Protein AF-A0A7L8A0X3-F1 (afdb_monomer_lite)

Sequence (178 aa):
MKLKLLTIIAALSTSTAFAETCEKVLEKQNEYGQSFLNGLTLESIDHRTIGYPELKFSDFYNESMQIVGQKQIRMYEVEEDGSVVKFKNNYNRYTDRENMGEYYKGRTYQVIVEKVSETEFDVSFYKARTEGGARSLKYIFDKDMSKNLIQGDDKSMPIRYKATDESLQRVKTLKCSE

Radius of gyration: 21.35 Å; chains: 1; bounding box: 35×46×91 Å

pLDDT: mean 81.94, std 17.47, range [35.22, 98.31]

Secondary structure (DSSP, 8-state):
--PPP-------------PPPHHHHHHHHHHH---TTTT-EEEE--SSEESS-EEEE-SSSSSEEEETTS-EEE-EEEEEETTEEEEESS--TTTT-TT-----SSS-EEEEEEESSSSEEEEEEEEEEEES-TTS-EEEEESTTTTTTEESS--SSPEEEEE-HHHHHHHHH-----

Structure (mmCIF, N/CA/C/O backbone):
data_AF-A0A7L8A0X3-F1
#
_entry.id   AF-A0A7L8A0X3-F1
#
loop_
_atom_site.group_PDB
_atom_site.id
_atom_site.type_symbol
_atom_site.label_atom_id
_atom_site.label_alt_id
_atom_site.label_comp_id
_atom_site.label_asym_id
_atom_site.label_entity_id
_atom_site.label_seq_id
_atom_site.pdbx_PDB_ins_code
_atom_site.Cartn_x
_atom_site.Cartn_y
_atom_site.Cartn_z
_atom_site.occupancy
_atom_site.B_iso_or_equiv
_atom_site.auth_seq_id
_atom_site.auth_comp_id
_atom_site.auth_asym_id
_atom_site.auth_atom_id
_atom_site.pdbx_PDB_model_num
ATOM 1 N N . MET A 1 1 ? 3.478 12.511 66.883 1.00 38.22 1 MET A N 1
ATOM 2 C CA . MET A 1 1 ? 3.682 12.091 65.477 1.00 38.22 1 MET A CA 1
ATOM 3 C C . MET A 1 1 ? 2.837 12.981 64.577 1.00 38.22 1 MET A C 1
ATOM 5 O O . MET A 1 1 ? 1.634 13.030 64.778 1.00 38.22 1 MET A O 1
ATOM 9 N N . LYS A 1 2 ? 3.450 13.740 63.658 1.00 35.22 2 LYS A N 1
ATOM 10 C CA . LYS A 1 2 ? 2.740 14.595 62.690 1.00 35.22 2 LYS A CA 1
ATOM 11 C C . LYS A 1 2 ? 2.627 13.834 61.364 1.00 35.22 2 LYS A C 1
ATOM 13 O O . LYS A 1 2 ? 3.654 13.559 60.752 1.00 35.22 2 LYS A O 1
ATOM 18 N N . LEU A 1 3 ? 1.410 13.482 60.948 1.00 36.44 3 LEU A N 1
ATOM 19 C CA . LEU A 1 3 ? 1.138 12.926 59.619 1.00 36.44 3 LEU A CA 1
ATOM 20 C C . LEU A 1 3 ? 1.209 14.066 58.591 1.00 36.44 3 LEU A C 1
ATOM 22 O O . LEU A 1 3 ? 0.453 15.030 58.688 1.00 36.44 3 LEU A O 1
ATOM 26 N N . LYS A 1 4 ? 2.130 13.975 57.627 1.00 40.62 4 LYS A N 1
ATOM 27 C CA . LYS A 1 4 ? 2.162 14.857 56.454 1.00 40.62 4 LYS A CA 1
ATOM 28 C C . LYS A 1 4 ? 1.293 14.235 55.360 1.00 40.62 4 LYS A C 1
ATOM 30 O O . LYS A 1 4 ? 1.609 13.152 54.878 1.00 40.62 4 LYS A O 1
ATOM 35 N N . LEU A 1 5 ? 0.218 14.924 54.987 1.00 41.53 5 LEU A N 1
ATOM 36 C CA . LEU A 1 5 ? -0.566 14.643 53.786 1.00 41.53 5 LEU A CA 1
ATOM 37 C C . LEU A 1 5 ? 0.262 15.083 52.565 1.00 41.53 5 LEU A C 1
ATOM 39 O O . LEU A 1 5 ? 0.626 16.254 52.464 1.00 41.53 5 LEU A O 1
ATOM 43 N N . LEU A 1 6 ? 0.588 14.155 51.667 1.00 43.03 6 LEU A N 1
ATOM 44 C CA . LEU A 1 6 ? 1.179 14.445 50.359 1.00 43.03 6 LEU A CA 1
ATOM 45 C C . LEU A 1 6 ? 0.055 14.426 49.324 1.00 43.03 6 LEU A C 1
ATOM 47 O O . LEU A 1 6 ? -0.432 13.368 48.933 1.00 43.03 6 LEU A O 1
ATOM 51 N N . THR A 1 7 ? -0.380 15.613 48.917 1.00 47.47 7 THR A N 1
ATOM 52 C CA . THR A 1 7 ? -1.333 15.817 47.827 1.00 47.47 7 THR A CA 1
ATOM 53 C C . THR A 1 7 ? -0.619 15.544 46.503 1.00 47.47 7 THR A C 1
ATOM 55 O O . THR A 1 7 ? 0.229 16.328 46.081 1.00 47.47 7 THR A O 1
ATOM 58 N N . ILE A 1 8 ? -0.932 14.422 45.853 1.00 47.25 8 ILE A N 1
ATOM 59 C CA . ILE A 1 8 ? -0.469 14.126 44.494 1.00 47.25 8 ILE A CA 1
ATOM 60 C C . ILE A 1 8 ? -1.358 14.921 43.537 1.00 47.25 8 ILE A C 1
ATOM 62 O O . ILE A 1 8 ? -2.496 14.542 43.265 1.00 47.25 8 ILE A O 1
ATOM 66 N N . ILE A 1 9 ? -0.847 16.049 43.048 1.00 51.25 9 ILE A N 1
ATOM 67 C CA . ILE A 1 9 ? -1.418 16.734 41.889 1.00 51.25 9 ILE A CA 1
ATOM 68 C C . ILE A 1 9 ? -1.056 15.870 40.681 1.00 51.25 9 ILE A C 1
ATOM 70 O O . ILE A 1 9 ? 0.071 15.910 40.190 1.00 51.25 9 ILE A O 1
ATOM 74 N N . ALA A 1 10 ? -2.003 15.045 40.236 1.00 49.84 10 ALA A N 1
ATOM 75 C CA . ALA A 1 10 ? -1.936 14.400 38.936 1.00 49.84 10 ALA A CA 1
ATOM 76 C C . ALA A 1 10 ? -2.080 15.495 37.871 1.00 49.84 10 ALA A C 1
ATOM 78 O O . ALA A 1 10 ? -3.181 15.850 37.456 1.00 49.84 10 ALA A O 1
ATOM 79 N N . ALA A 1 11 ? -0.953 16.083 37.478 1.00 43.25 11 ALA A N 1
ATOM 80 C CA . ALA A 1 11 ? -0.885 16.893 36.279 1.00 43.25 11 ALA A CA 1
ATOM 81 C C . ALA A 1 11 ? -1.181 15.964 35.095 1.00 43.25 11 ALA A C 1
ATOM 83 O O . ALA A 1 11 ? -0.342 15.143 34.725 1.00 43.25 11 ALA A O 1
ATOM 84 N N . LEU A 1 12 ? -2.386 16.069 34.525 1.00 45.50 12 LEU A N 1
ATOM 85 C CA . LEU A 1 12 ? -2.646 15.581 33.177 1.00 45.50 12 LEU A CA 1
ATOM 86 C C . LEU A 1 12 ? -1.717 16.353 32.238 1.00 45.50 12 LEU A C 1
ATOM 88 O O . LEU A 1 12 ? -2.022 17.466 31.817 1.00 45.50 12 LEU A O 1
ATOM 92 N N . SER A 1 13 ? -0.560 15.778 31.932 1.00 42.31 13 SER A N 1
ATOM 93 C CA . SER A 1 13 ? 0.245 16.209 30.802 1.00 42.31 13 SER A CA 1
ATOM 94 C C . SER A 1 13 ? -0.505 15.793 29.541 1.00 42.31 13 SER A C 1
ATOM 96 O O . SER A 1 13 ? -0.367 14.664 29.070 1.00 42.31 13 SER A O 1
ATOM 98 N N . THR A 1 14 ? -1.347 16.684 29.020 1.00 41.81 14 THR A N 1
ATOM 99 C CA . THR A 1 14 ? -1.846 16.576 27.654 1.00 41.81 14 THR A CA 1
ATOM 100 C C . THR A 1 14 ? -0.636 16.672 26.737 1.00 41.81 14 THR A C 1
ATOM 102 O O . THR A 1 14 ? -0.063 17.737 26.518 1.00 41.81 14 THR A O 1
ATOM 105 N N . SER A 1 15 ? -0.193 15.525 26.234 1.00 40.88 15 SER A N 1
ATOM 106 C CA . SER A 1 15 ? 0.759 15.464 25.140 1.00 40.88 15 SER A CA 1
ATOM 107 C C . SER A 1 15 ? 0.078 16.068 23.917 1.00 40.88 15 SER A C 1
ATOM 109 O O . SER A 1 15 ? -0.670 15.387 23.218 1.00 40.88 15 SER A O 1
ATOM 111 N N . THR A 1 16 ? 0.292 17.356 23.662 1.00 41.03 16 THR A N 1
ATOM 112 C CA . THR A 1 16 ? -0.045 17.959 22.373 1.00 41.03 16 THR A CA 1
ATOM 113 C C . THR A 1 16 ? 0.952 17.420 21.356 1.00 41.03 16 THR A C 1
ATOM 115 O O . THR A 1 16 ? 1.981 18.033 21.074 1.00 41.03 16 THR A O 1
ATOM 118 N N . ALA A 1 17 ? 0.681 16.219 20.851 1.00 43.12 17 ALA A N 1
ATOM 119 C CA . ALA A 1 17 ? 1.198 15.813 19.561 1.00 43.12 17 ALA A CA 1
ATOM 120 C C . ALA A 1 17 ? 0.740 16.877 18.555 1.00 43.12 17 ALA A C 1
ATOM 122 O O . ALA A 1 17 ? -0.425 17.275 18.568 1.00 43.12 17 ALA A O 1
ATOM 123 N N . PHE A 1 18 ? 1.672 17.401 17.763 1.00 43.53 18 PHE A N 1
ATOM 124 C CA . PHE A 1 18 ? 1.397 18.403 16.741 1.00 43.53 18 PHE A CA 1
ATOM 125 C C . PHE A 1 18 ? 0.351 17.847 15.769 1.00 43.53 18 PHE A C 1
ATOM 127 O O . PHE A 1 18 ? 0.690 17.079 14.873 1.00 43.53 18 PHE A O 1
ATOM 134 N N . ALA A 1 19 ? -0.918 18.200 15.965 1.00 58.53 19 ALA A N 1
ATOM 135 C CA . ALA A 1 19 ? -1.943 17.966 14.965 1.00 58.53 19 ALA A CA 1
ATOM 136 C C . ALA A 1 19 ? -1.539 18.773 13.723 1.00 58.53 19 ALA A C 1
ATOM 138 O O . ALA A 1 19 ? -1.356 19.992 13.813 1.00 58.53 19 ALA A O 1
ATOM 139 N N . GLU A 1 20 ? -1.321 18.103 12.586 1.00 70.00 20 GLU A N 1
ATOM 140 C CA . GLU A 1 20 ? -1.212 18.804 11.306 1.00 70.00 20 GLU A CA 1
ATOM 141 C C . GLU A 1 20 ? -2.480 19.651 11.138 1.00 70.00 20 GLU A C 1
ATOM 143 O O . GLU A 1 20 ? -3.589 19.175 11.381 1.00 70.00 20 GLU A O 1
ATOM 148 N N . THR A 1 21 ? -2.328 20.932 10.796 1.00 82.44 21 THR A N 1
ATOM 149 C CA . THR A 1 21 ? -3.491 21.791 10.556 1.00 82.44 21 THR A CA 1
ATOM 150 C C . THR A 1 21 ? -4.246 21.289 9.331 1.00 82.44 21 THR A C 1
ATOM 152 O O . THR A 1 21 ? -3.634 20.750 8.408 1.00 82.44 21 THR A O 1
ATOM 155 N N . CYS A 1 22 ? -5.562 21.497 9.278 1.00 84.75 22 CYS A N 1
ATOM 156 C CA . CYS A 1 22 ? -6.344 21.013 8.141 1.00 84.75 22 CYS A CA 1
ATOM 157 C C . CYS A 1 22 ? -5.922 21.609 6.802 1.00 84.75 22 CYS A C 1
ATOM 159 O O . CYS A 1 22 ? -5.918 20.905 5.803 1.00 84.75 22 CYS A O 1
ATOM 161 N N . GLU A 1 23 ? -5.445 22.850 6.799 1.00 88.25 23 GLU A N 1
ATOM 162 C CA . GLU A 1 23 ? -4.826 23.465 5.624 1.00 88.25 23 GLU A CA 1
ATOM 163 C C . GLU A 1 23 ? -3.637 22.646 5.088 1.00 88.25 23 GLU A C 1
ATOM 165 O O . GLU A 1 23 ? -3.563 22.371 3.894 1.00 88.25 23 GLU A O 1
ATOM 170 N N . LYS A 1 24 ? -2.750 22.167 5.971 1.00 89.06 24 LYS A N 1
ATOM 171 C CA . LYS A 1 24 ? -1.611 21.320 5.580 1.00 89.06 24 LYS A CA 1
ATOM 172 C C . LYS A 1 24 ? -2.048 19.936 5.122 1.00 89.06 24 LYS A C 1
ATOM 174 O O . LYS A 1 24 ? -1.435 19.366 4.225 1.00 89.06 24 LYS A O 1
ATOM 179 N N . VAL A 1 25 ? -3.089 19.384 5.744 1.00 90.00 25 VAL A N 1
ATOM 180 C CA . VAL A 1 25 ? -3.668 18.107 5.317 1.00 90.00 25 VAL A CA 1
ATOM 181 C C . VAL A 1 25 ? -4.223 18.232 3.899 1.00 90.00 25 VAL A C 1
ATOM 183 O O . VAL A 1 25 ? -3.920 17.380 3.070 1.00 90.00 25 VAL A O 1
ATOM 186 N N . LEU A 1 26 ? -4.958 19.305 3.599 1.00 90.44 26 LEU A N 1
ATOM 187 C CA . LEU A 1 26 ? -5.495 19.583 2.264 1.00 90.44 26 LEU A CA 1
ATOM 188 C C . LEU A 1 26 ? -4.381 19.811 1.232 1.00 90.44 26 LEU A C 1
ATOM 190 O O . LEU A 1 26 ? -4.434 19.250 0.140 1.00 90.44 26 LEU A O 1
ATOM 194 N N . GLU A 1 27 ? -3.340 20.575 1.578 1.00 92.50 27 GLU A N 1
ATOM 195 C CA . GLU A 1 27 ? -2.158 20.762 0.722 1.00 92.50 27 GLU A CA 1
ATOM 196 C C . GLU A 1 27 ? -1.531 19.412 0.348 1.00 92.50 27 GLU A C 1
ATOM 198 O O . GLU A 1 27 ? -1.315 19.117 -0.829 1.00 92.50 27 GLU A O 1
ATOM 203 N N . LYS A 1 28 ? -1.321 18.543 1.340 1.00 92.88 28 LYS A N 1
ATOM 204 C CA . LYS A 1 28 ? -0.762 17.209 1.116 1.00 92.88 28 LYS A CA 1
ATOM 205 C C . LYS A 1 28 ? -1.721 16.262 0.399 1.00 92.88 28 LYS A C 1
ATOM 207 O O . LYS A 1 28 ? -1.265 15.421 -0.365 1.00 92.88 28 LYS A O 1
ATOM 212 N N . GLN A 1 29 ? -3.031 16.382 0.589 1.00 92.88 29 GLN A N 1
ATOM 213 C CA . GLN A 1 29 ? -4.013 15.624 -0.194 1.00 92.88 29 GLN A CA 1
ATOM 214 C C . GLN A 1 29 ? -3.962 16.006 -1.675 1.00 92.88 29 GLN A C 1
ATOM 216 O O . GLN A 1 29 ? -4.069 15.124 -2.521 1.00 92.88 29 GLN A O 1
ATOM 221 N N . ASN A 1 30 ? -3.717 17.278 -1.998 1.00 92.00 30 ASN A N 1
ATOM 222 C CA . ASN A 1 30 ? -3.500 17.704 -3.381 1.00 92.00 30 ASN A CA 1
ATOM 223 C C . ASN A 1 30 ? -2.176 17.176 -3.956 1.00 92.00 30 ASN A C 1
ATOM 225 O O . ASN A 1 30 ? -2.110 16.858 -5.140 1.00 92.00 30 ASN A O 1
ATOM 229 N N . GLU A 1 31 ? -1.126 17.076 -3.135 1.00 91.38 31 GLU A N 1
ATOM 230 C CA . GLU A 1 31 ? 0.186 16.570 -3.562 1.00 91.38 31 GLU A CA 1
ATOM 231 C C . GLU A 1 31 ? 0.208 15.041 -3.740 1.00 91.38 31 GLU A C 1
ATOM 233 O O . GLU A 1 31 ? 0.703 14.535 -4.745 1.00 91.38 31 GLU A O 1
ATOM 238 N N . TYR A 1 32 ? -0.311 14.299 -2.760 1.00 92.81 32 TYR A N 1
ATOM 239 C CA . TYR A 1 32 ? -0.191 12.838 -2.677 1.00 92.81 32 TYR A CA 1
ATOM 240 C C . TYR A 1 32 ? -1.463 12.091 -3.099 1.00 92.81 32 TYR A C 1
ATOM 242 O O . TYR A 1 32 ? -1.422 10.879 -3.314 1.00 92.81 32 TYR A O 1
ATOM 250 N N . GLY A 1 33 ? -2.598 12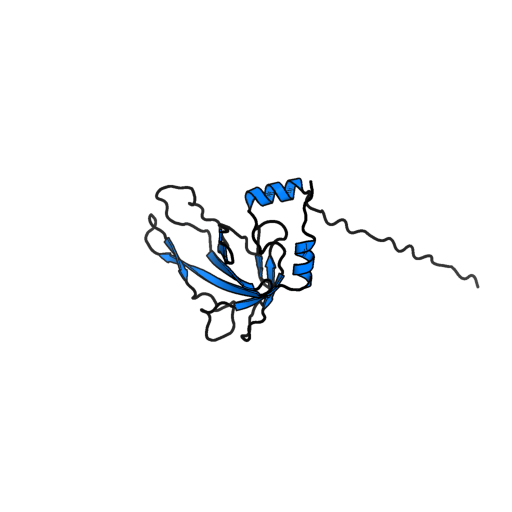.778 -3.212 1.00 93.62 33 GLY A N 1
ATOM 251 C CA . GLY A 1 33 ? -3.898 12.151 -3.427 1.00 93.62 33 GLY A CA 1
ATOM 252 C C . GLY A 1 33 ? -4.400 11.373 -2.208 1.00 93.62 33 GLY A C 1
ATOM 253 O O . GLY A 1 33 ? -3.782 11.348 -1.137 1.00 93.62 33 GLY A O 1
ATOM 254 N N . G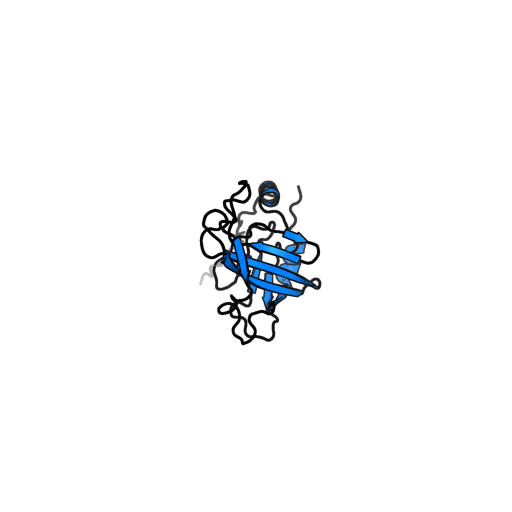LN A 1 34 ? -5.539 10.708 -2.395 1.00 94.75 34 GLN A N 1
ATOM 255 C CA . GLN A 1 34 ? -6.196 9.876 -1.387 1.00 94.75 34 GLN A CA 1
ATOM 256 C C . GLN A 1 34 ? -6.540 8.498 -1.955 1.00 94.75 34 GLN A C 1
ATOM 258 O O . GLN A 1 34 ? -6.476 8.294 -3.165 1.00 94.75 34 GLN A O 1
ATOM 263 N N . SER A 1 35 ? -6.822 7.538 -1.082 1.00 95.62 35 SER A N 1
ATOM 264 C CA . SER A 1 35 ? -7.363 6.226 -1.426 1.00 95.62 35 SER A CA 1
ATOM 265 C C . SER A 1 35 ? -8.099 5.607 -0.244 1.00 95.62 35 SER A C 1
ATOM 267 O O . SER A 1 35 ? -7.908 6.023 0.904 1.00 95.62 35 SER A O 1
ATOM 269 N N . PHE A 1 36 ? -8.878 4.546 -0.486 1.00 95.25 36 PHE A N 1
ATOM 270 C CA . PHE A 1 36 ? -9.525 3.799 0.602 1.00 95.25 36 PHE A CA 1
ATOM 271 C C . PHE A 1 36 ? -8.543 3.204 1.628 1.00 95.25 36 PHE A C 1
ATOM 273 O O . PHE A 1 36 ? -8.976 2.737 2.681 1.00 95.25 36 PHE A O 1
ATOM 280 N N . LEU A 1 37 ? -7.240 3.173 1.328 1.00 96.94 37 LEU A N 1
ATOM 281 C CA . LEU A 1 37 ? -6.214 2.661 2.232 1.00 96.94 37 LEU A CA 1
ATOM 282 C C . LEU A 1 37 ? -5.823 3.658 3.318 1.00 96.94 37 LEU A C 1
ATOM 284 O O . LEU A 1 37 ? -5.250 3.240 4.324 1.00 96.94 37 LEU A O 1
ATOM 288 N N . ASN A 1 38 ? -6.086 4.955 3.132 1.00 95.94 38 ASN A N 1
ATOM 289 C CA . ASN A 1 38 ? -5.628 5.967 4.075 1.00 95.94 38 ASN A CA 1
ATOM 290 C C . ASN A 1 38 ? -6.190 5.713 5.483 1.00 95.94 38 ASN A C 1
ATOM 292 O O . ASN A 1 38 ? -7.383 5.487 5.674 1.00 95.94 38 ASN A O 1
ATOM 296 N N . GLY A 1 39 ? -5.292 5.686 6.467 1.00 95.56 39 GLY A N 1
ATOM 297 C CA . GLY A 1 39 ? -5.597 5.415 7.869 1.00 95.56 39 GLY A CA 1
ATOM 298 C C . GLY A 1 39 ? -5.803 3.953 8.237 1.00 95.56 39 GLY A C 1
ATOM 299 O O . GLY A 1 39 ? -5.969 3.664 9.424 1.00 95.56 39 GLY A O 1
ATOM 300 N N . LEU A 1 40 ? -5.742 3.012 7.291 1.00 97.62 40 LEU A N 1
ATOM 301 C CA . LEU A 1 40 ? -5.872 1.591 7.605 1.00 97.62 40 LEU A CA 1
ATOM 302 C C . LEU A 1 40 ? -4.594 1.006 8.217 1.00 97.62 40 LEU A C 1
ATOM 304 O O . LEU A 1 40 ? -3.466 1.306 7.819 1.00 97.62 40 LEU A O 1
ATOM 308 N N . THR A 1 41 ? -4.799 0.100 9.169 1.00 98.25 41 THR A N 1
ATOM 309 C CA . THR A 1 41 ? -3.806 -0.880 9.606 1.00 98.25 41 THR A CA 1
ATOM 310 C C . THR A 1 41 ? -4.334 -2.243 9.192 1.00 98.25 41 THR A C 1
ATOM 312 O O . THR A 1 41 ? -5.454 -2.599 9.549 1.00 98.25 41 THR A O 1
ATOM 315 N N . LEU A 1 42 ? -3.544 -2.996 8.438 1.00 97.81 42 LEU A N 1
ATOM 316 C CA . LEU A 1 42 ? -3.894 -4.319 7.948 1.00 97.81 42 LEU A CA 1
ATOM 317 C C . LEU A 1 42 ? -3.057 -5.374 8.669 1.00 97.81 42 LEU A C 1
ATOM 319 O O . LEU A 1 42 ? -1.836 -5.248 8.720 1.00 97.81 42 LEU A O 1
ATOM 323 N N . GLU A 1 43 ? -3.701 -6.423 9.167 1.00 97.19 43 GLU A N 1
ATOM 324 C CA . GLU A 1 43 ? -3.065 -7.582 9.792 1.00 97.19 43 GLU A CA 1
ATOM 325 C C . GLU A 1 43 ? -3.329 -8.842 8.958 1.00 97.19 43 GLU A C 1
ATOM 327 O O . GLU A 1 43 ? -4.435 -9.068 8.466 1.00 97.19 43 GLU A O 1
ATOM 332 N N . SER A 1 44 ? -2.290 -9.637 8.732 1.00 94.06 44 SER A N 1
ATOM 333 C CA . SER A 1 44 ? -2.340 -10.828 7.896 1.00 94.06 44 SER A CA 1
ATOM 334 C C . SER A 1 44 ? -3.215 -11.880 8.558 1.00 94.06 44 SER A C 1
ATOM 336 O O . SER A 1 44 ? -2.931 -12.321 9.668 1.00 94.06 44 SER A O 1
ATOM 338 N N . ILE A 1 45 ? -4.222 -12.344 7.826 1.00 94.62 45 ILE A N 1
ATOM 339 C CA . ILE A 1 45 ? -5.038 -13.512 8.188 1.00 94.62 45 ILE A CA 1
ATOM 340 C C . ILE A 1 45 ? -4.747 -14.699 7.259 1.00 94.62 45 ILE A C 1
ATOM 342 O O . ILE A 1 45 ? -5.471 -15.694 7.257 1.00 94.62 45 ILE A O 1
ATOM 346 N N . ASP A 1 46 ? -3.706 -14.578 6.433 1.00 90.06 46 ASP A N 1
ATOM 347 C CA . ASP A 1 46 ? -3.247 -15.634 5.545 1.00 90.06 46 ASP A CA 1
ATOM 348 C C . ASP A 1 46 ? -2.828 -16.881 6.339 1.00 90.06 46 ASP A C 1
ATOM 350 O O . ASP A 1 46 ? -2.217 -16.791 7.403 1.00 90.06 46 ASP A O 1
ATOM 354 N N . HIS A 1 47 ? -3.149 -18.059 5.808 1.00 86.56 47 HIS A N 1
ATOM 355 C CA . HIS A 1 47 ? -2.812 -19.338 6.433 1.00 86.56 47 HIS A CA 1
ATOM 356 C C . HIS A 1 47 ? -1.312 -19.663 6.342 1.00 86.56 47 HIS A C 1
ATOM 358 O O . HIS A 1 47 ? -0.817 -20.513 7.084 1.00 86.56 47 HIS A O 1
ATOM 364 N N . ARG A 1 48 ? -0.585 -19.021 5.418 1.00 85.81 48 ARG A N 1
ATOM 365 C CA . ARG A 1 48 ? 0.869 -19.158 5.271 1.00 85.81 48 ARG A CA 1
ATOM 366 C C . ARG A 1 48 ? 1.592 -18.332 6.331 1.00 85.81 48 ARG A C 1
ATOM 368 O O . ARG A 1 48 ? 1.095 -17.321 6.817 1.00 85.81 48 ARG A O 1
ATOM 375 N N . THR A 1 49 ? 2.829 -18.709 6.644 1.00 81.44 49 THR A N 1
ATOM 376 C CA . THR A 1 49 ? 3.678 -17.909 7.534 1.00 81.44 49 THR A CA 1
ATOM 377 C C . THR A 1 49 ? 4.166 -16.648 6.820 1.00 81.44 49 THR A C 1
ATOM 379 O O . THR A 1 49 ? 5.021 -16.691 5.930 1.00 81.44 49 THR A O 1
ATOM 382 N N . ILE A 1 50 ? 3.638 -15.497 7.232 1.00 82.62 50 ILE A N 1
ATOM 383 C CA . ILE A 1 50 ? 4.030 -14.192 6.695 1.00 82.62 50 ILE A CA 1
ATOM 384 C C . ILE A 1 50 ? 5.086 -13.568 7.606 1.00 82.62 50 ILE A C 1
ATOM 386 O O . ILE A 1 50 ? 4.866 -13.398 8.802 1.00 82.62 50 ILE A O 1
ATOM 390 N N . GLY A 1 51 ? 6.247 -13.221 7.042 1.00 78.00 51 GLY A N 1
ATOM 391 C CA . GLY A 1 51 ? 7.360 -12.665 7.821 1.00 78.00 51 GLY A CA 1
ATOM 392 C C . GLY A 1 51 ? 7.062 -11.276 8.390 1.00 78.00 51 GLY A C 1
ATOM 393 O O . GLY A 1 51 ? 7.610 -10.903 9.425 1.00 78.00 51 GLY A O 1
ATOM 394 N N . TYR A 1 52 ? 6.175 -10.533 7.724 1.00 82.25 52 TYR A N 1
ATOM 395 C CA . TYR A 1 52 ? 5.725 -9.205 8.134 1.00 82.25 52 TYR A CA 1
ATOM 396 C C . TYR A 1 52 ? 4.196 -9.148 8.090 1.00 82.25 52 TYR A C 1
ATOM 398 O O . TYR A 1 52 ? 3.613 -8.828 7.048 1.00 82.25 52 TYR A O 1
ATOM 406 N N . PRO A 1 53 ? 3.536 -9.518 9.196 1.00 88.62 53 PRO A N 1
ATOM 407 C CA . PRO A 1 53 ? 2.095 -9.708 9.210 1.00 88.62 53 PRO A CA 1
ATOM 408 C C . PRO A 1 53 ? 1.317 -8.394 9.259 1.00 88.62 53 PRO A C 1
ATOM 410 O O . PRO A 1 53 ? 0.110 -8.439 9.103 1.00 88.62 53 PRO A O 1
ATOM 413 N N . GLU A 1 54 ? 1.952 -7.236 9.450 1.00 94.69 54 GLU A N 1
ATOM 414 C CA . GLU A 1 54 ? 1.231 -5.976 9.648 1.00 94.69 54 GLU A CA 1
ATOM 415 C C . GLU A 1 54 ? 1.708 -4.868 8.698 1.00 94.69 54 GLU A C 1
ATOM 417 O O . GLU A 1 54 ? 2.911 -4.627 8.536 1.00 94.69 54 GLU A O 1
ATOM 422 N N . LEU A 1 55 ? 0.741 -4.177 8.090 1.00 95.50 55 LEU A N 1
ATOM 423 C CA . LEU A 1 55 ? 0.924 -3.025 7.209 1.00 95.50 55 LEU A CA 1
ATOM 424 C C . LEU A 1 55 ? 0.173 -1.818 7.785 1.00 95.50 55 LEU A C 1
ATOM 426 O O . LEU A 1 55 ? -0.982 -1.946 8.176 1.00 95.50 55 LEU A O 1
ATOM 430 N N . LYS A 1 56 ? 0.790 -0.634 7.804 1.00 97.56 56 LYS A N 1
ATOM 431 C CA . LYS A 1 56 ? 0.130 0.627 8.193 1.00 97.56 56 LYS A CA 1
ATOM 432 C C . LYS A 1 56 ? 0.201 1.633 7.064 1.00 97.56 56 LYS A C 1
ATOM 434 O O . LYS A 1 56 ? 1.283 1.862 6.530 1.00 97.56 56 LYS A O 1
ATOM 439 N N . PHE A 1 57 ? -0.916 2.261 6.743 1.00 97.50 57 PHE A N 1
ATOM 440 C CA . PHE A 1 57 ? -0.994 3.316 5.741 1.00 97.50 57 PHE A CA 1
ATOM 441 C C . PHE A 1 57 ? -1.082 4.687 6.412 1.00 97.50 57 PHE A C 1
ATOM 443 O O . PHE A 1 57 ? -1.619 4.810 7.513 1.00 97.50 57 PHE A O 1
ATOM 450 N N . SER A 1 58 ? -0.539 5.714 5.754 1.00 95.88 58 SER A N 1
ATOM 451 C CA . SER A 1 58 ? -0.675 7.110 6.190 1.00 95.88 58 SER A CA 1
ATOM 452 C C . SER A 1 58 ? -2.150 7.508 6.333 1.00 95.88 58 SER A C 1
ATOM 454 O O . SER A 1 58 ? -2.982 7.089 5.529 1.00 95.88 58 SER A O 1
ATOM 456 N N . ASP A 1 59 ? -2.466 8.331 7.336 1.00 93.25 59 ASP A N 1
ATOM 457 C CA . ASP A 1 59 ? -3.846 8.607 7.754 1.00 93.25 59 ASP A CA 1
ATOM 458 C C . ASP A 1 59 ? -4.686 9.383 6.729 1.00 93.25 59 ASP A C 1
ATOM 460 O O . ASP A 1 59 ? -5.786 8.954 6.407 1.00 93.25 59 ASP A O 1
ATOM 464 N N . PHE A 1 60 ? -4.208 10.514 6.209 1.00 92.19 60 PHE A N 1
ATOM 465 C CA . PHE A 1 60 ? -5.065 11.441 5.449 1.00 92.19 60 PHE A CA 1
ATOM 466 C C . PHE A 1 60 ? -4.841 11.458 3.932 1.00 92.19 60 PHE A C 1
ATOM 468 O O . PHE A 1 60 ? -5.695 11.966 3.202 1.00 92.19 60 PHE A O 1
ATOM 475 N N . TYR A 1 61 ? -3.686 10.982 3.475 1.00 94.88 61 TYR A N 1
ATOM 476 C CA . TYR A 1 61 ? -3.211 11.097 2.096 1.00 94.88 61 TYR A CA 1
ATOM 477 C C . TYR A 1 61 ? -2.193 9.990 1.789 1.00 94.88 61 TYR A C 1
ATOM 479 O O . TYR A 1 61 ? -1.574 9.433 2.704 1.00 94.88 61 TYR A O 1
ATOM 487 N N . ASN A 1 62 ? -2.004 9.654 0.508 1.00 96.31 62 ASN A N 1
ATOM 488 C CA . ASN A 1 62 ? -1.183 8.516 0.069 1.00 96.31 62 ASN A CA 1
ATOM 489 C C . ASN A 1 62 ? 0.330 8.790 0.134 1.00 96.31 62 ASN A C 1
ATOM 491 O O . ASN A 1 62 ? 1.044 8.687 -0.857 1.00 96.31 62 ASN A O 1
ATOM 495 N N . GLU A 1 63 ? 0.851 9.146 1.302 1.00 96.12 63 GLU A N 1
ATOM 496 C CA . GLU A 1 63 ? 2.276 9.440 1.452 1.00 96.12 63 GLU A CA 1
ATOM 497 C C . GLU A 1 63 ? 3.122 8.166 1.585 1.00 96.12 63 GLU A C 1
ATOM 499 O O . GLU A 1 63 ? 4.225 8.070 1.028 1.00 96.12 63 GLU A O 1
ATOM 504 N N . SER A 1 64 ? 2.657 7.195 2.377 1.00 96.69 64 SER A N 1
ATOM 505 C CA . SER A 1 64 ? 3.473 6.034 2.716 1.00 96.69 64 SER A CA 1
ATOM 506 C C . SER A 1 64 ? 2.703 4.815 3.209 1.00 96.69 64 SER A C 1
ATOM 508 O O . SER A 1 64 ? 1.598 4.911 3.741 1.00 96.69 64 SER A O 1
ATOM 510 N N . MET A 1 65 ? 3.375 3.670 3.091 1.00 96.06 65 MET A N 1
ATOM 511 C CA . MET A 1 65 ? 3.014 2.411 3.728 1.00 96.06 65 MET A CA 1
ATOM 512 C C . MET A 1 65 ? 4.193 1.925 4.582 1.00 96.06 65 MET A C 1
ATOM 514 O O . MET A 1 65 ? 5.334 1.845 4.122 1.00 96.06 65 MET A O 1
ATOM 518 N N . GLN A 1 66 ? 3.931 1.568 5.832 1.00 94.69 66 GLN A N 1
ATOM 519 C CA . GLN A 1 66 ? 4.881 0.951 6.746 1.00 94.69 66 GLN A CA 1
ATOM 520 C C . GLN A 1 66 ? 4.623 -0.552 6.811 1.00 94.69 66 GLN A C 1
ATOM 522 O O . GLN A 1 66 ? 3.563 -0.987 7.243 1.00 94.69 66 GLN A O 1
ATOM 527 N N . ILE A 1 67 ? 5.627 -1.346 6.447 1.00 90.88 67 ILE A N 1
ATOM 528 C CA . ILE A 1 67 ? 5.655 -2.785 6.730 1.00 90.88 67 ILE A CA 1
ATOM 529 C C . ILE A 1 67 ? 6.234 -2.939 8.140 1.00 90.88 67 ILE A C 1
ATOM 531 O O . ILE A 1 67 ? 7.411 -2.637 8.353 1.00 90.88 67 ILE A O 1
ATOM 535 N N . VAL A 1 68 ? 5.433 -3.308 9.139 1.00 87.56 68 VAL A N 1
ATOM 536 C CA . VAL A 1 68 ? 5.892 -3.349 10.540 1.00 87.56 68 VAL A CA 1
ATOM 537 C C . VAL A 1 68 ? 7.018 -4.378 10.694 1.00 87.56 68 VAL A C 1
ATOM 539 O O .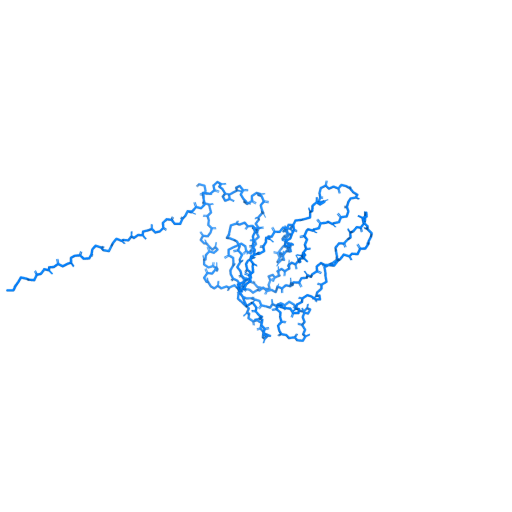 VAL A 1 68 ? 6.945 -5.487 10.174 1.00 87.56 68 VAL A O 1
ATOM 542 N N . GLY A 1 69 ? 8.108 -3.983 11.360 1.00 83.00 69 GLY A N 1
ATOM 543 C CA . GLY A 1 69 ? 9.348 -4.770 11.416 1.00 83.00 69 GLY A CA 1
ATOM 544 C C . GLY A 1 69 ? 10.301 -4.556 10.227 1.00 83.00 69 GLY A C 1
ATOM 545 O O . GLY A 1 69 ? 11.355 -5.189 10.164 1.00 83.00 69 GLY A O 1
ATOM 546 N N . GLN A 1 70 ? 9.966 -3.659 9.294 1.00 83.88 70 GLN A N 1
ATOM 547 C CA . GLN A 1 70 ? 10.812 -3.207 8.181 1.00 83.88 70 GLN A CA 1
ATOM 548 C C . GLN A 1 70 ? 10.831 -1.675 8.080 1.00 83.88 70 GLN A C 1
ATOM 550 O O . GL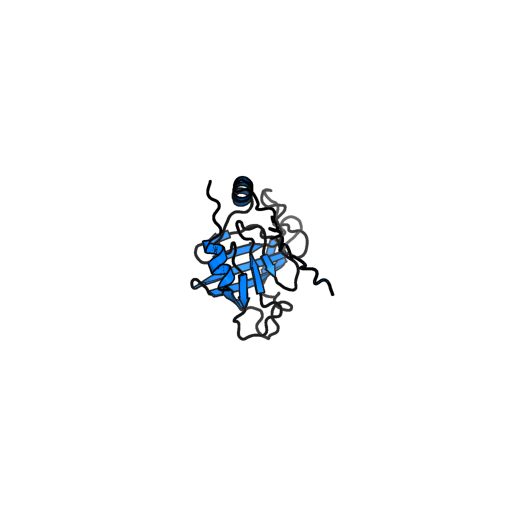N A 1 70 ? 10.387 -0.958 8.974 1.00 83.88 70 GLN A O 1
ATOM 555 N N . LYS A 1 71 ? 11.404 -1.149 6.995 1.00 82.31 71 LYS A N 1
ATOM 556 C CA . LYS A 1 71 ? 11.417 0.284 6.702 1.00 82.31 71 LYS A CA 1
ATOM 557 C C . LYS A 1 71 ? 10.098 0.728 6.056 1.00 82.31 71 LYS A C 1
ATOM 559 O O . LYS A 1 71 ? 9.563 0.024 5.203 1.00 82.31 71 LYS A O 1
ATOM 564 N N . GLN A 1 72 ? 9.653 1.934 6.398 1.00 89.69 72 GLN A N 1
ATOM 565 C CA . GLN A 1 72 ? 8.608 2.669 5.684 1.00 89.69 72 GLN A CA 1
ATOM 566 C C . GLN A 1 72 ? 8.954 2.830 4.200 1.00 89.69 72 GLN A C 1
ATOM 568 O O . GLN A 1 72 ? 10.090 3.179 3.851 1.00 89.69 72 GLN A O 1
ATOM 573 N N . ILE A 1 73 ? 7.969 2.629 3.329 1.00 91.00 73 ILE A N 1
ATOM 574 C CA . ILE A 1 73 ? 8.073 2.927 1.901 1.00 91.00 73 ILE A CA 1
ATOM 575 C C . ILE A 1 73 ? 7.154 4.091 1.541 1.00 91.00 73 ILE A C 1
ATOM 577 O O . ILE A 1 73 ? 6.051 4.211 2.066 1.00 91.00 73 ILE A O 1
ATOM 581 N N . ARG A 1 74 ? 7.623 4.964 0.649 1.00 95.00 74 ARG A N 1
ATOM 582 C CA . ARG A 1 74 ? 6.797 6.027 0.067 1.00 95.00 74 ARG A CA 1
ATOM 583 C C . ARG A 1 74 ? 5.830 5.426 -0.946 1.00 95.00 74 ARG A C 1
ATOM 585 O O . ARG A 1 74 ? 6.157 4.408 -1.552 1.00 95.00 74 ARG A O 1
ATOM 592 N N . MET A 1 75 ? 4.677 6.051 -1.127 1.00 96.56 75 MET A N 1
ATOM 593 C CA . MET A 1 75 ? 3.711 5.684 -2.159 1.00 96.56 75 MET A CA 1
ATOM 594 C C . MET A 1 75 ? 3.793 6.720 -3.283 1.00 96.56 75 MET A C 1
ATOM 596 O O . MET A 1 75 ? 3.469 7.884 -3.089 1.00 96.56 75 MET A O 1
ATOM 600 N N . TYR A 1 76 ? 4.286 6.308 -4.446 1.00 94.69 76 TYR A N 1
ATOM 601 C CA . TYR A 1 76 ? 4.336 7.124 -5.658 1.00 94.69 76 TYR A CA 1
ATOM 602 C C . TYR A 1 76 ? 3.458 6.507 -6.736 1.00 94.69 76 TYR A C 1
ATOM 604 O O . TYR A 1 76 ? 3.266 5.289 -6.742 1.00 94.69 76 TYR A O 1
ATOM 612 N N . GLU A 1 77 ? 3.004 7.344 -7.675 1.00 93.69 77 GLU A N 1
ATOM 613 C CA . GLU A 1 77 ? 2.204 6.902 -8.827 1.00 93.69 77 GLU A CA 1
ATOM 614 C C . GLU A 1 77 ? 1.006 6.064 -8.355 1.00 93.69 77 GLU A C 1
ATOM 616 O O . GLU A 1 77 ? 0.827 4.918 -8.767 1.00 93.69 77 GLU A O 1
ATOM 621 N N . VAL A 1 78 ? 0.267 6.609 -7.383 1.00 96.44 78 VAL A N 1
ATOM 622 C CA . VAL A 1 78 ? -0.871 5.926 -6.769 1.00 96.44 78 VAL A CA 1
ATOM 623 C C . VAL A 1 78 ? -2.059 6.017 -7.713 1.00 96.44 78 VAL A C 1
ATOM 625 O O . VAL A 1 78 ? -2.491 7.107 -8.076 1.00 96.44 78 VAL A O 1
ATOM 628 N N . GLU A 1 79 ? -2.571 4.860 -8.099 1.00 96.62 79 GLU A N 1
ATOM 629 C CA . GLU A 1 79 ? -3.738 4.692 -8.955 1.00 96.62 79 GLU A CA 1
ATOM 630 C C . GLU A 1 79 ? -4.800 3.945 -8.147 1.00 96.62 79 GLU A C 1
ATOM 632 O O . GLU A 1 79 ? -4.519 2.872 -7.607 1.00 96.62 79 GLU A O 1
ATOM 637 N N . GLU A 1 80 ? -6.005 4.501 -8.059 1.00 96.69 80 GLU A N 1
ATOM 638 C CA . GLU A 1 80 ? -7.172 3.842 -7.469 1.00 96.69 80 GLU A CA 1
ATOM 639 C C . GLU A 1 80 ? -8.232 3.641 -8.556 1.00 96.69 80 GLU A C 1
ATOM 641 O O . GLU A 1 80 ? -8.620 4.589 -9.237 1.00 96.69 80 GLU A O 1
ATOM 646 N N . ASP A 1 81 ? -8.687 2.401 -8.717 1.00 96.06 81 ASP A N 1
ATOM 647 C CA . ASP A 1 81 ? -9.776 2.022 -9.616 1.00 96.06 81 ASP A CA 1
ATOM 648 C C . ASP A 1 81 ? -10.740 1.096 -8.870 1.00 96.06 81 ASP A C 1
ATOM 650 O O . ASP A 1 81 ? -10.494 -0.101 -8.693 1.00 96.06 81 ASP A O 1
ATOM 654 N N . GLY A 1 82 ? -11.823 1.683 -8.358 1.00 94.56 82 GLY A N 1
ATOM 655 C CA . GLY A 1 82 ? -12.858 0.975 -7.613 1.00 94.56 82 GLY A CA 1
ATOM 656 C C . GLY A 1 82 ? -12.313 0.244 -6.383 1.00 94.56 82 GLY A C 1
ATOM 657 O O . GLY A 1 82 ? -12.078 0.843 -5.337 1.00 94.56 82 GLY A O 1
ATOM 658 N N . SER A 1 83 ? -12.169 -1.077 -6.489 1.00 96.00 83 SER A N 1
ATOM 659 C CA . SER A 1 83 ? -11.683 -1.944 -5.411 1.00 96.00 83 SER A CA 1
ATOM 660 C C . SER A 1 83 ? -10.164 -2.112 -5.389 1.00 96.00 83 SER A C 1
ATOM 662 O O . SER A 1 83 ? -9.662 -2.798 -4.505 1.00 96.00 83 SER A O 1
ATOM 664 N N . VAL A 1 84 ? -9.415 -1.516 -6.316 1.00 98.00 84 VAL A N 1
ATOM 665 C CA . VAL A 1 84 ? -7.972 -1.750 -6.451 1.00 98.00 84 VAL A CA 1
ATOM 666 C C . VAL A 1 84 ? -7.191 -0.460 -6.245 1.00 98.00 84 VAL A C 1
ATOM 668 O O . VAL A 1 84 ? -7.469 0.543 -6.890 1.00 98.00 84 VAL A O 1
ATOM 671 N N . VAL A 1 85 ? -6.160 -0.511 -5.399 1.00 98.31 85 VAL A N 1
ATOM 672 C CA . VAL A 1 85 ? -5.125 0.526 -5.305 1.00 98.31 85 VAL A CA 1
ATOM 673 C C . VAL A 1 85 ? -3.782 -0.059 -5.714 1.00 98.31 85 VAL A C 1
ATOM 675 O O . VAL A 1 85 ? -3.346 -1.090 -5.199 1.00 98.31 85 VAL A O 1
ATOM 678 N N . LYS A 1 86 ? -3.091 0.625 -6.619 1.00 97.44 86 LYS A N 1
ATOM 679 C CA . LYS A 1 86 ? -1.754 0.274 -7.097 1.00 97.44 86 LYS A CA 1
ATOM 680 C C . LYS A 1 86 ? -0.806 1.439 -6.857 1.00 97.44 86 LYS A C 1
ATOM 682 O O . LYS A 1 86 ? -1.155 2.583 -7.104 1.00 97.44 86 LYS A O 1
ATOM 687 N N . PHE A 1 87 ? 0.408 1.150 -6.399 1.00 96.50 87 PHE A N 1
ATOM 688 C CA . PHE A 1 87 ? 1.443 2.172 -6.234 1.00 96.50 87 PHE A CA 1
ATOM 689 C C . PHE A 1 87 ? 2.853 1.597 -6.363 1.00 96.50 87 PHE A C 1
ATOM 691 O O . PHE A 1 87 ? 3.075 0.388 -6.242 1.00 96.50 87 PHE A O 1
ATOM 698 N N . LYS A 1 88 ? 3.830 2.481 -6.575 1.00 94.31 88 LYS A N 1
ATOM 699 C CA . LYS A 1 88 ? 5.263 2.162 -6.629 1.00 94.31 88 LYS A CA 1
ATOM 700 C C . LYS A 1 88 ? 5.994 2.798 -5.448 1.00 94.31 88 LYS A C 1
ATOM 702 O O . LYS A 1 88 ? 5.620 3.862 -4.967 1.00 94.31 88 LYS A O 1
ATOM 707 N N . ASN A 1 89 ? 7.070 2.168 -4.978 1.00 91.94 89 ASN A N 1
ATOM 708 C CA . ASN A 1 89 ? 7.834 2.684 -3.831 1.00 91.94 89 ASN A CA 1
ATOM 709 C C . ASN A 1 89 ? 8.864 3.779 -4.175 1.00 91.94 89 ASN A C 1
ATOM 711 O O . ASN A 1 89 ? 9.494 4.336 -3.276 1.00 91.94 89 ASN A O 1
ATOM 715 N N . ASN A 1 90 ? 9.075 4.051 -5.463 1.00 91.75 90 ASN A N 1
ATOM 716 C CA . ASN A 1 90 ? 9.995 5.066 -5.965 1.00 91.75 90 ASN A CA 1
ATOM 717 C C . ASN A 1 90 ? 9.292 5.902 -7.031 1.00 91.75 90 ASN A C 1
ATOM 719 O O . ASN A 1 90 ? 8.531 5.359 -7.822 1.00 91.75 90 ASN A O 1
ATOM 723 N N . TYR A 1 91 ? 9.627 7.188 -7.092 1.00 89.31 91 TYR A N 1
ATOM 724 C CA . TYR A 1 91 ? 9.191 8.090 -8.153 1.00 89.31 91 TYR A CA 1
ATOM 725 C C . TYR A 1 91 ? 9.956 7.826 -9.458 1.00 89.31 91 TYR A C 1
ATOM 727 O O . TYR A 1 91 ? 11.195 7.728 -9.441 1.00 89.31 91 TYR A O 1
ATOM 735 N N . ASN A 1 92 ? 9.240 7.743 -10.581 1.00 88.88 92 ASN A N 1
ATOM 736 C CA . ASN A 1 92 ? 9.847 7.750 -11.906 1.00 88.88 92 ASN A CA 1
ATOM 737 C C . ASN A 1 92 ? 10.397 9.141 -12.229 1.00 88.88 92 ASN A C 1
ATOM 739 O O . ASN A 1 92 ? 9.673 10.121 -12.329 1.00 88.88 92 ASN A O 1
ATOM 743 N N . ARG A 1 93 ? 11.705 9.237 -12.456 1.00 87.00 93 ARG A N 1
ATOM 744 C CA . ARG A 1 93 ? 12.356 10.521 -12.754 1.00 87.00 93 ARG A CA 1
ATOM 745 C C . ARG A 1 93 ? 12.049 11.067 -14.144 1.00 87.00 93 ARG A C 1
ATOM 747 O O . ARG A 1 93 ? 12.425 12.203 -14.435 1.00 87.00 93 ARG A O 1
ATOM 754 N N . TYR A 1 94 ? 11.483 10.240 -15.014 1.00 86.62 94 TYR A N 1
ATOM 755 C CA . TYR A 1 94 ? 11.217 10.567 -16.408 1.00 86.62 94 TYR A CA 1
ATOM 756 C C . TYR A 1 94 ? 9.722 10.662 -16.718 1.00 86.62 94 TYR A C 1
ATOM 758 O O . TYR A 1 94 ? 9.394 10.775 -17.891 1.00 86.62 94 TYR A O 1
ATOM 766 N N . THR A 1 95 ? 8.840 10.673 -15.707 1.00 83.19 95 THR A N 1
ATOM 767 C CA . THR A 1 95 ? 7.376 10.751 -15.890 1.00 83.19 95 THR A CA 1
ATOM 768 C C . THR A 1 95 ? 6.954 11.831 -16.885 1.00 83.19 95 THR A C 1
ATOM 770 O O . THR A 1 95 ? 6.122 11.567 -17.742 1.00 83.19 95 THR A O 1
ATOM 773 N N . ASP A 1 96 ? 7.599 12.999 -16.842 1.00 81.88 96 ASP A N 1
ATOM 774 C CA . ASP A 1 96 ? 7.225 14.157 -17.667 1.00 81.88 96 ASP A CA 1
ATOM 775 C C . ASP A 1 96 ? 8.166 14.391 -18.863 1.00 81.88 96 ASP A C 1
ATOM 777 O O . ASP A 1 96 ? 8.175 15.470 -19.457 1.00 81.88 96 ASP A O 1
ATOM 781 N N . ARG A 1 97 ? 9.035 13.427 -19.199 1.00 83.50 97 ARG A N 1
ATOM 782 C CA . ARG A 1 97 ? 10.028 13.585 -20.274 1.00 83.50 97 ARG A CA 1
ATOM 783 C C . ARG A 1 97 ? 9.667 12.739 -21.484 1.00 83.50 97 ARG A C 1
ATOM 785 O O . ARG A 1 97 ? 9.725 11.514 -21.437 1.00 83.50 97 ARG A O 1
ATOM 792 N N . GLU A 1 98 ? 9.399 13.402 -22.603 1.00 79.31 98 GLU A N 1
ATOM 793 C CA . GLU A 1 98 ? 9.134 12.722 -23.869 1.00 79.31 98 GLU A CA 1
ATOM 794 C C . GLU A 1 98 ? 10.327 11.877 -24.335 1.00 79.31 98 GLU A C 1
ATOM 796 O O . GLU A 1 98 ? 11.489 12.272 -24.208 1.00 79.31 98 GLU A O 1
ATOM 801 N N . ASN A 1 99 ? 10.029 10.716 -24.926 1.00 78.12 99 ASN A N 1
ATOM 802 C CA . ASN A 1 99 ? 11.007 9.784 -25.504 1.00 78.12 99 ASN A CA 1
ATOM 803 C C . ASN A 1 99 ? 12.070 9.258 -24.522 1.00 78.12 99 ASN A C 1
ATOM 805 O O . ASN A 1 99 ? 13.084 8.696 -24.942 1.00 78.12 99 ASN A O 1
ATOM 809 N N . MET A 1 100 ? 11.835 9.408 -23.220 1.00 75.50 100 MET A N 1
ATOM 810 C CA . MET A 1 100 ? 12.622 8.788 -22.165 1.00 75.50 100 MET A CA 1
ATOM 811 C C . MET A 1 100 ? 11.815 7.606 -21.619 1.00 75.50 100 MET A C 1
ATOM 813 O O . MET A 1 100 ? 10.620 7.728 -21.377 1.00 75.50 100 MET A O 1
ATOM 817 N N . GLY A 1 101 ? 12.447 6.437 -21.475 1.00 78.06 101 GLY A N 1
ATOM 818 C CA . GLY A 1 101 ? 11.810 5.275 -20.843 1.00 78.06 101 GLY A CA 1
ATOM 819 C C . GLY A 1 101 ? 11.509 5.507 -19.356 1.00 78.06 101 GLY A C 1
ATOM 820 O O . GLY A 1 101 ? 11.592 6.621 -18.850 1.00 78.06 101 GLY A O 1
ATOM 821 N N . GLU A 1 102 ? 11.226 4.446 -18.610 1.00 83.94 102 GLU A N 1
ATOM 822 C CA . GLU A 1 102 ? 11.023 4.562 -17.163 1.00 83.94 102 GLU A CA 1
ATOM 823 C C . GLU A 1 102 ? 12.364 4.521 -16.422 1.00 83.94 102 GLU A C 1
ATOM 825 O O . GLU A 1 102 ? 13.217 3.676 -16.708 1.00 83.94 102 GLU A O 1
ATOM 830 N N . TYR A 1 103 ? 12.563 5.405 -15.438 1.00 86.00 103 TYR A N 1
ATOM 831 C CA . TYR A 1 103 ? 13.754 5.370 -14.589 1.00 86.00 103 TYR A CA 1
ATOM 832 C C . TYR A 1 103 ? 13.452 5.634 -13.119 1.00 86.00 103 TYR A C 1
ATOM 834 O O . TYR A 1 103 ? 13.137 6.750 -12.702 1.00 86.00 103 TYR A O 1
ATOM 842 N N . TYR A 1 104 ? 13.700 4.609 -12.308 1.00 86.00 104 TYR A N 1
ATOM 843 C CA . TYR A 1 104 ? 13.599 4.654 -10.857 1.00 86.00 104 TYR A CA 1
ATOM 844 C C . TYR A 1 104 ? 14.976 4.534 -10.201 1.00 86.00 104 TYR A C 1
ATOM 846 O O . TYR A 1 104 ? 15.854 3.817 -10.680 1.00 86.00 104 TYR A O 1
ATOM 854 N N . LYS A 1 105 ? 15.184 5.212 -9.067 1.00 79.25 105 LYS A N 1
ATOM 855 C CA . LYS A 1 105 ? 16.436 5.095 -8.305 1.00 79.25 105 LYS A CA 1
ATOM 856 C C . LYS A 1 105 ? 16.359 3.920 -7.322 1.00 79.25 105 LYS A C 1
ATOM 858 O O . LYS A 1 105 ? 15.616 3.983 -6.352 1.00 79.25 105 LYS A O 1
ATOM 863 N N . GLY A 1 106 ? 17.228 2.921 -7.481 1.00 77.19 106 GLY A N 1
ATOM 864 C CA . GLY A 1 106 ? 17.386 1.829 -6.510 1.00 77.19 106 GLY A CA 1
ATOM 865 C C . GLY A 1 106 ? 16.457 0.640 -6.765 1.00 77.19 106 GLY A C 1
ATOM 866 O O . GLY A 1 106 ? 16.072 0.380 -7.900 1.00 77.19 106 GLY A O 1
ATOM 867 N N . ARG A 1 107 ? 16.147 -0.134 -5.716 1.00 80.81 107 ARG A N 1
ATOM 868 C CA . ARG A 1 107 ? 15.226 -1.277 -5.827 1.00 80.81 107 ARG A CA 1
ATOM 869 C C . ARG A 1 107 ? 13.784 -0.773 -5.822 1.00 80.81 107 ARG A C 1
ATOM 871 O O . ARG A 1 107 ? 13.332 -0.248 -4.802 1.00 80.81 107 ARG A O 1
ATOM 878 N N . THR A 1 108 ? 13.097 -0.956 -6.945 1.00 88.00 108 THR A N 1
ATOM 879 C CA . THR A 1 108 ? 11.692 -0.574 -7.108 1.00 88.00 108 THR A CA 1
ATOM 880 C C . THR A 1 108 ? 10.777 -1.779 -6.992 1.00 88.00 108 THR A C 1
ATOM 882 O O . THR A 1 108 ? 11.057 -2.849 -7.541 1.00 88.00 108 THR A O 1
ATOM 885 N N . TYR A 1 109 ? 9.675 -1.580 -6.287 1.00 87.88 109 TYR A N 1
ATOM 886 C CA . TYR A 1 109 ? 8.602 -2.537 -6.112 1.00 87.88 109 TYR A CA 1
ATOM 887 C C . TYR A 1 109 ? 7.272 -1.853 -6.397 1.00 87.88 109 TYR A C 1
ATOM 889 O O . TYR A 1 109 ? 7.111 -0.663 -6.115 1.00 87.88 109 TYR A O 1
ATOM 897 N N . GLN A 1 110 ? 6.340 -2.625 -6.938 1.00 92.38 110 GLN A N 1
ATOM 898 C CA . GLN A 1 110 ? 4.946 -2.240 -7.074 1.00 92.38 110 GLN A CA 1
ATOM 899 C C . GLN A 1 110 ? 4.128 -3.042 -6.072 1.00 92.38 110 GLN A C 1
ATOM 901 O O . GLN A 1 110 ? 4.352 -4.242 -5.896 1.00 92.38 110 GLN A O 1
ATOM 906 N N . VAL A 1 111 ? 3.189 -2.371 -5.427 1.00 92.88 111 VAL A N 1
ATOM 907 C CA . VAL A 1 111 ? 2.226 -2.980 -4.519 1.00 92.88 111 VAL A CA 1
ATOM 908 C C . VAL A 1 111 ? 0.851 -2.808 -5.140 1.00 92.88 111 VAL A C 1
ATOM 910 O O . VAL A 1 111 ? 0.530 -1.733 -5.643 1.00 92.88 111 VAL A O 1
ATOM 913 N N . ILE A 1 112 ? 0.072 -3.882 -5.140 1.00 95.62 112 ILE A N 1
ATOM 914 C CA . ILE A 1 112 ? -1.337 -3.868 -5.527 1.00 95.62 112 ILE A CA 1
ATOM 915 C C . ILE A 1 112 ? -2.129 -4.347 -4.320 1.00 95.62 112 ILE A C 1
ATOM 917 O O . ILE A 1 112 ? -1.829 -5.417 -3.790 1.00 95.62 112 ILE A O 1
ATOM 921 N N . VAL A 1 113 ? -3.105 -3.556 -3.893 1.00 97.38 113 VAL A N 1
ATOM 922 C CA . VAL A 1 113 ? -4.038 -3.887 -2.821 1.00 97.38 113 VAL A CA 1
ATOM 923 C C . VAL A 1 1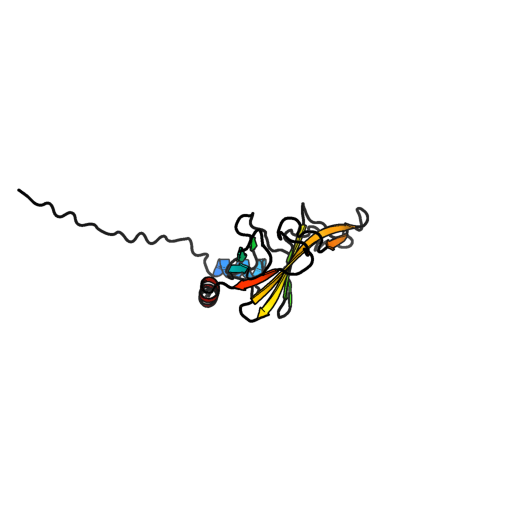13 ? -5.437 -3.939 -3.411 1.00 97.38 113 VAL A C 1
ATOM 925 O O . VAL A 1 113 ? -5.941 -2.934 -3.906 1.00 97.38 113 VAL A O 1
ATOM 928 N N . GLU A 1 114 ? -6.056 -5.108 -3.362 1.00 98.19 114 GLU A N 1
ATOM 929 C CA . GLU A 1 114 ? -7.408 -5.344 -3.852 1.00 98.19 114 GLU A CA 1
ATOM 930 C C . GLU A 1 114 ? -8.352 -5.559 -2.670 1.00 98.19 114 GLU A C 1
ATOM 932 O O . GLU A 1 114 ? -8.123 -6.417 -1.820 1.00 98.19 114 GLU A O 1
ATOM 937 N N . LYS A 1 115 ? -9.418 -4.766 -2.603 1.00 97.75 115 LYS A N 1
ATOM 938 C CA . LYS A 1 115 ? -10.489 -4.890 -1.621 1.00 97.75 115 LYS A CA 1
ATOM 939 C C . LYS A 1 115 ? -11.369 -6.084 -1.990 1.00 97.75 115 LYS A C 1
ATOM 941 O O . LYS A 1 115 ? -12.081 -6.052 -2.990 1.00 97.75 115 LYS A O 1
ATOM 946 N N . VAL A 1 116 ? -11.345 -7.112 -1.148 1.00 97.44 116 VAL A N 1
ATOM 947 C CA . VAL A 1 116 ? -12.171 -8.324 -1.287 1.00 97.44 116 VAL A CA 1
ATOM 948 C C . VAL A 1 116 ? -13.509 -8.150 -0.571 1.00 97.44 116 VAL A C 1
ATOM 950 O O . VAL A 1 116 ? -14.547 -8.620 -1.030 1.00 97.44 116 VAL A O 1
ATOM 953 N N . SER A 1 117 ? -13.488 -7.451 0.562 1.00 96.62 117 SER A N 1
ATOM 954 C CA . SER A 1 117 ? -14.669 -6.981 1.284 1.00 96.62 117 SER A CA 1
ATOM 955 C C . SER A 1 117 ? -14.342 -5.663 1.982 1.00 96.62 117 SER A C 1
ATOM 957 O O . SER A 1 117 ? -13.195 -5.227 1.976 1.00 96.62 117 SER A O 1
ATOM 959 N N . GLU A 1 118 ? -15.310 -5.053 2.665 1.00 94.06 118 GLU A N 1
ATOM 960 C CA . GLU A 1 118 ? -15.080 -3.819 3.434 1.00 94.06 118 GLU A CA 1
ATOM 961 C C . GLU A 1 118 ? -13.962 -3.919 4.484 1.00 94.06 118 GLU A C 1
ATOM 963 O O . GLU A 1 118 ? -13.444 -2.898 4.928 1.00 94.06 118 GLU A O 1
ATOM 968 N N . THR A 1 119 ? -13.581 -5.133 4.893 1.00 96.81 119 THR A N 1
ATOM 969 C CA . THR A 1 119 ? -12.538 -5.333 5.909 1.00 96.81 119 THR A CA 1
ATOM 970 C C . THR A 1 119 ? -11.400 -6.234 5.461 1.00 96.81 119 THR A C 1
ATOM 972 O O . THR A 1 119 ? -10.435 -6.359 6.203 1.00 96.81 119 THR A O 1
ATOM 975 N N . GLU A 1 120 ? -11.472 -6.845 4.279 1.00 98.06 120 GLU A N 1
ATOM 976 C CA . GLU A 1 120 ? -10.476 -7.814 3.819 1.00 98.06 120 GLU A CA 1
ATOM 977 C C . GLU A 1 120 ? -9.859 -7.411 2.489 1.00 98.06 120 GLU A C 1
ATOM 979 O O . GLU A 1 120 ? -10.555 -6.960 1.577 1.00 98.06 120 GLU A O 1
ATOM 984 N N . PHE A 1 121 ? -8.552 -7.631 2.381 1.00 98.12 121 PHE A N 1
ATOM 985 C CA . PHE A 1 121 ? -7.739 -7.149 1.277 1.00 98.12 121 PHE A CA 1
ATOM 986 C C . PHE A 1 121 ? -6.737 -8.207 0.836 1.00 98.12 121 PHE A C 1
ATOM 988 O O . PHE A 1 121 ? -6.079 -8.832 1.668 1.00 98.12 121 PHE A O 1
ATOM 995 N N . ASP A 1 122 ? -6.578 -8.359 -0.470 1.00 96.00 122 ASP A N 1
ATOM 996 C CA . ASP A 1 122 ? -5.508 -9.140 -1.073 1.00 96.00 122 ASP A CA 1
ATOM 997 C C . ASP A 1 122 ? -4.365 -8.205 -1.476 1.00 96.00 122 ASP A C 1
ATOM 999 O O . ASP A 1 122 ? -4.547 -7.267 -2.252 1.00 96.00 122 ASP A O 1
ATOM 1003 N N . VAL A 1 123 ? -3.168 -8.444 -0.933 1.00 93.88 123 VAL A N 1
ATOM 1004 C CA . VAL A 1 123 ? -1.989 -7.601 -1.173 1.00 93.88 123 VAL A CA 1
ATOM 1005 C C . VAL A 1 123 ? -0.939 -8.376 -1.957 1.00 93.88 123 VAL A C 1
ATOM 1007 O O . VAL A 1 123 ? -0.453 -9.422 -1.524 1.00 93.88 123 VAL A O 1
ATOM 1010 N N . SER A 1 124 ? -0.554 -7.840 -3.111 1.00 91.12 124 SER A N 1
ATOM 1011 C CA . SER A 1 124 ? 0.467 -8.406 -3.993 1.00 91.12 124 SER A CA 1
ATOM 1012 C C . SER A 1 124 ? 1.680 -7.487 -4.105 1.00 91.12 124 SER A C 1
ATOM 1014 O O . SER A 1 124 ? 1.545 -6.291 -4.361 1.00 91.12 124 SER A O 1
ATOM 1016 N N . PHE A 1 125 ? 2.876 -8.065 -3.994 1.00 88.62 125 PHE A N 1
ATOM 1017 C CA . PHE A 1 125 ? 4.149 -7.360 -4.140 1.00 88.62 125 PHE A CA 1
ATOM 1018 C C . PHE A 1 125 ? 4.881 -7.830 -5.396 1.00 88.62 125 PHE A C 1
ATOM 1020 O O . PHE A 1 125 ? 5.132 -9.020 -5.573 1.00 88.62 125 PHE A O 1
ATOM 1027 N N . TYR A 1 126 ? 5.292 -6.884 -6.233 1.00 88.25 126 TYR A N 1
ATOM 1028 C CA . TYR A 1 126 ? 6.000 -7.145 -7.481 1.00 88.25 126 TYR A CA 1
ATOM 1029 C C . TYR A 1 126 ? 7.343 -6.435 -7.468 1.00 88.25 126 TYR A C 1
ATOM 1031 O O . TYR A 1 126 ? 7.439 -5.291 -7.020 1.00 88.25 126 TYR A O 1
ATOM 1039 N N . LYS A 1 127 ? 8.390 -7.075 -7.991 1.00 85.94 127 LYS A N 1
ATOM 1040 C CA . LYS A 1 127 ? 9.697 -6.434 -8.153 1.00 85.94 127 LYS A CA 1
ATOM 1041 C C . LYS A 1 127 ? 9.943 -6.035 -9.576 1.00 85.94 127 LYS A C 1
ATOM 1043 O O . LYS A 1 127 ? 9.772 -6.817 -10.502 1.00 85.94 127 LYS A O 1
ATOM 1048 N N . ALA A 1 128 ? 10.425 -4.812 -9.698 1.00 86.81 128 ALA A N 1
ATOM 1049 C CA . ALA A 1 128 ? 10.827 -4.276 -10.964 1.00 86.81 128 ALA A CA 1
ATOM 1050 C C . ALA A 1 128 ? 12.134 -4.949 -11.423 1.00 86.81 128 ALA A C 1
ATOM 1052 O O . ALA A 1 128 ? 13.115 -5.035 -10.673 1.00 86.81 128 ALA A O 1
ATOM 1053 N N . ARG A 1 129 ? 12.151 -5.398 -12.672 1.00 85.75 129 ARG A N 1
ATOM 1054 C CA . ARG A 1 129 ? 13.342 -5.746 -13.442 1.00 85.75 129 ARG A CA 1
ATOM 1055 C C . ARG A 1 129 ? 13.396 -4.855 -14.672 1.00 85.75 129 ARG A C 1
ATOM 1057 O O . ARG A 1 129 ? 12.365 -4.440 -15.189 1.00 85.75 129 ARG A O 1
ATOM 1064 N N . THR A 1 130 ? 14.597 -4.544 -15.127 1.00 82.75 130 THR A N 1
ATOM 1065 C CA . THR A 1 130 ? 14.791 -3.701 -16.304 1.00 82.75 130 THR A CA 1
ATOM 1066 C C . THR A 1 130 ? 14.941 -4.551 -17.554 1.00 82.75 130 THR A C 1
ATOM 1068 O O . THR A 1 130 ? 15.729 -5.496 -17.560 1.00 82.75 130 THR A O 1
ATOM 1071 N N . GLU A 1 131 ? 14.259 -4.167 -18.623 1.00 83.25 131 GLU A N 1
ATOM 1072 C CA . GLU A 1 131 ? 14.485 -4.669 -19.975 1.00 83.25 131 GLU A CA 1
ATOM 1073 C C . GLU A 1 131 ? 14.855 -3.521 -20.929 1.00 83.25 131 GLU A C 1
ATOM 1075 O O . GLU A 1 131 ? 14.517 -2.358 -20.694 1.00 83.25 131 GLU A O 1
ATOM 1080 N N . GLY A 1 132 ? 15.530 -3.854 -22.033 1.00 75.31 132 GLY A N 1
ATOM 1081 C CA . GLY A 1 132 ? 15.876 -2.907 -23.098 1.00 75.31 132 GLY A CA 1
ATOM 1082 C C . GLY A 1 132 ? 17.229 -2.201 -22.930 1.00 75.31 132 GLY A C 1
ATOM 1083 O O . GLY A 1 132 ? 18.040 -2.552 -22.075 1.00 75.31 132 GLY A O 1
ATOM 1084 N N . GLY A 1 133 ? 17.498 -1.227 -23.807 1.00 69.00 133 GLY A N 1
ATOM 1085 C CA . GLY A 1 133 ? 18.737 -0.437 -23.824 1.00 69.00 133 GLY A CA 1
ATOM 1086 C C . GLY A 1 133 ? 18.600 0.923 -23.129 1.00 69.00 133 GLY A C 1
ATOM 1087 O O . GLY A 1 133 ? 17.507 1.337 -22.763 1.00 69.00 133 GLY A O 1
ATOM 1088 N N . ALA A 1 134 ? 19.701 1.674 -23.000 1.00 66.94 134 ALA A N 1
ATOM 1089 C CA . ALA A 1 134 ? 19.750 2.934 -22.237 1.00 66.94 134 ALA A CA 1
ATOM 1090 C C . ALA A 1 134 ? 18.728 4.015 -22.666 1.00 66.94 134 ALA A C 1
ATOM 1092 O O . ALA A 1 134 ? 18.332 4.832 -21.842 1.00 66.94 134 ALA A O 1
ATOM 1093 N N . ARG A 1 135 ? 18.291 4.022 -23.936 1.00 68.44 135 ARG A N 1
ATOM 1094 C CA . ARG A 1 135 ? 17.273 4.954 -24.471 1.00 68.44 135 ARG A CA 1
ATOM 1095 C C . ARG A 1 135 ? 15.845 4.398 -24.459 1.00 68.44 135 ARG A C 1
ATOM 1097 O O . ARG A 1 135 ? 14.916 5.109 -24.807 1.00 68.44 135 ARG A O 1
ATOM 1104 N N . SER A 1 136 ? 15.668 3.134 -24.090 1.00 71.38 136 SER A N 1
ATOM 1105 C CA . SER A 1 136 ? 14.380 2.437 -24.114 1.00 71.38 136 SER A CA 1
ATOM 1106 C C . SER A 1 136 ? 14.214 1.555 -22.875 1.00 71.38 136 SER A C 1
ATOM 1108 O O . SER A 1 136 ? 13.671 0.453 -22.977 1.00 71.38 136 SER A O 1
ATOM 1110 N N . LEU A 1 137 ? 14.759 1.996 -21.736 1.00 77.12 137 LEU A N 1
ATOM 1111 C CA . LEU A 1 137 ? 14.696 1.251 -20.485 1.00 77.12 137 LEU A CA 1
ATOM 1112 C C . LEU A 1 137 ? 13.227 1.094 -20.088 1.00 77.12 137 LEU A C 1
ATOM 1114 O O . LEU A 1 137 ? 12.502 2.081 -19.959 1.00 77.12 137 LEU A O 1
ATOM 1118 N N . LYS A 1 138 ? 12.793 -0.149 -19.917 1.00 81.69 138 LYS A N 1
ATOM 1119 C CA . LYS A 1 138 ? 11.449 -0.488 -19.454 1.00 81.69 138 LYS A CA 1
ATOM 1120 C C . LYS A 1 138 ? 11.566 -1.202 -18.124 1.00 81.69 138 LYS A C 1
ATOM 1122 O O . LYS A 1 138 ? 12.395 -2.105 -17.997 1.00 81.69 138 LYS A O 1
ATOM 1127 N N . TYR A 1 139 ? 10.750 -0.822 -17.150 1.00 83.81 139 TYR A N 1
ATOM 1128 C CA . TYR A 1 139 ? 10.602 -1.613 -15.941 1.00 83.81 139 TYR A CA 1
ATOM 1129 C C . TYR A 1 139 ? 9.424 -2.567 -16.112 1.00 83.81 139 TYR A C 1
ATOM 1131 O O . TYR A 1 139 ? 8.312 -2.171 -16.442 1.00 83.81 139 TYR A O 1
ATOM 1139 N N . ILE A 1 140 ? 9.692 -3.849 -15.901 1.00 86.56 140 ILE A N 1
ATOM 1140 C CA . ILE A 1 140 ? 8.681 -4.899 -15.855 1.00 86.56 140 ILE A CA 1
ATOM 1141 C C . ILE A 1 140 ? 8.581 -5.374 -14.418 1.00 86.56 140 ILE A C 1
ATOM 1143 O O . ILE A 1 140 ? 9.595 -5.561 -13.747 1.00 86.56 140 ILE A O 1
ATOM 1147 N N . PHE A 1 141 ? 7.357 -5.525 -13.932 1.00 86.50 141 PHE A N 1
ATOM 1148 C CA . PHE A 1 141 ? 7.079 -5.879 -12.551 1.00 86.50 141 PHE A CA 1
ATOM 1149 C C . PHE A 1 141 ? 6.697 -7.349 -12.465 1.00 86.50 141 PHE A C 1
ATOM 1151 O O . PHE A 1 141 ? 5.584 -7.740 -12.806 1.00 86.50 141 PHE A O 1
ATOM 1158 N N . ASP A 1 142 ? 7.631 -8.155 -11.977 1.00 81.50 142 ASP A N 1
ATOM 1159 C CA . ASP A 1 142 ? 7.444 -9.592 -11.849 1.00 81.50 142 ASP A CA 1
ATOM 1160 C C . ASP A 1 142 ? 7.019 -9.968 -10.430 1.00 81.50 142 ASP A C 1
ATOM 1162 O O . ASP A 1 142 ? 7.456 -9.371 -9.439 1.00 81.50 142 ASP A O 1
ATOM 1166 N N . LYS A 1 143 ? 6.228 -11.039 -10.329 1.00 74.62 143 LYS A N 1
ATOM 1167 C CA . LYS A 1 143 ? 5.777 -11.641 -9.062 1.00 74.62 143 LYS A CA 1
ATOM 1168 C C . LYS A 1 143 ? 6.886 -12.359 -8.279 1.00 74.62 143 LYS A C 1
ATOM 1170 O O . LYS A 1 143 ? 6.654 -12.857 -7.186 1.00 74.62 143 LYS A O 1
ATOM 1175 N N . ASP A 1 144 ? 8.106 -12.401 -8.807 1.00 63.00 144 ASP A N 1
ATOM 1176 C CA . ASP A 1 144 ? 9.181 -13.294 -8.355 1.00 63.00 144 ASP A CA 1
ATOM 1177 C C . ASP A 1 144 ? 9.908 -12.832 -7.066 1.00 63.00 144 ASP A C 1
ATOM 1179 O O . ASP A 1 144 ? 10.991 -13.312 -6.712 1.00 63.00 144 ASP A O 1
ATOM 1183 N N . MET A 1 145 ? 9.339 -11.859 -6.342 1.00 54.06 145 MET A N 1
ATOM 1184 C CA . MET A 1 145 ? 10.015 -11.165 -5.242 1.00 54.06 145 MET A CA 1
ATOM 1185 C C . MET A 1 145 ? 9.645 -11.598 -3.828 1.00 54.06 145 MET A C 1
ATOM 1187 O O . MET A 1 145 ? 10.208 -11.114 -2.845 1.00 54.06 145 MET A O 1
ATOM 1191 N N . SER A 1 146 ? 8.733 -12.527 -3.661 1.00 51.38 146 SER A N 1
ATOM 1192 C CA . SER A 1 146 ? 8.192 -12.821 -2.329 1.00 51.38 146 SER A CA 1
ATOM 1193 C C . SER A 1 146 ? 9.142 -13.691 -1.503 1.00 51.38 146 SER A C 1
ATOM 1195 O O . SER A 1 146 ? 8.785 -14.144 -0.423 1.00 51.38 146 SER A O 1
ATOM 1197 N N . LYS A 1 147 ? 10.394 -13.878 -1.958 1.00 52.03 147 LYS A N 1
ATOM 1198 C CA . LYS A 1 147 ? 11.409 -14.701 -1.287 1.00 52.03 147 LYS A CA 1
ATOM 1199 C C . LYS A 1 147 ? 11.753 -14.234 0.131 1.00 52.03 147 LYS A C 1
ATOM 1201 O O . LYS A 1 147 ? 12.173 -15.083 0.906 1.00 52.03 147 LYS A O 1
ATOM 1206 N N . ASN A 1 148 ? 11.506 -12.962 0.471 1.00 57.91 148 ASN A N 1
ATOM 1207 C CA . ASN A 1 148 ? 11.762 -12.415 1.811 1.00 57.91 148 ASN A CA 1
ATOM 1208 C C . ASN A 1 148 ? 10.512 -11.899 2.553 1.00 57.91 148 ASN A C 1
ATOM 1210 O O . ASN A 1 148 ? 10.621 -11.593 3.733 1.00 57.91 148 ASN A O 1
ATOM 1214 N N . LEU A 1 149 ? 9.356 -11.765 1.889 1.00 61.12 149 LEU A N 1
ATOM 1215 C CA . LEU A 1 149 ? 8.115 -11.270 2.517 1.00 61.12 149 LEU A CA 1
ATOM 1216 C C . LEU A 1 149 ? 7.193 -12.421 2.963 1.00 61.12 149 LEU A C 1
ATOM 1218 O O . LEU A 1 149 ? 6.512 -12.303 3.979 1.00 61.12 149 LEU A O 1
ATOM 1222 N N . ILE A 1 150 ? 7.219 -13.547 2.241 1.00 60.91 150 ILE A N 1
ATOM 1223 C CA . ILE A 1 150 ? 6.399 -14.740 2.488 1.00 60.91 150 ILE A CA 1
ATOM 1224 C C . ILE A 1 150 ? 7.342 -15.926 2.714 1.00 60.91 150 ILE A C 1
ATOM 1226 O O . ILE A 1 150 ? 8.171 -16.239 1.851 1.00 60.91 150 ILE A O 1
ATOM 1230 N N . GLN A 1 151 ? 7.225 -16.597 3.860 1.00 57.59 151 GLN A N 1
ATOM 1231 C CA . GLN A 1 151 ? 7.880 -17.885 4.082 1.00 57.59 151 GLN A CA 1
ATOM 1232 C C . GLN A 1 151 ? 6.920 -18.984 3.598 1.00 57.59 151 GLN A C 1
ATOM 1234 O O . GLN A 1 151 ? 5.886 -19.223 4.213 1.00 57.59 151 GLN A O 1
ATOM 1239 N N . GLY A 1 152 ? 7.214 -19.605 2.452 1.00 53.91 152 GLY A N 1
ATOM 1240 C CA . GLY A 1 152 ? 6.358 -20.634 1.847 1.00 53.91 152 GLY A CA 1
ATOM 1241 C C . GLY A 1 152 ? 6.647 -20.889 0.365 1.00 53.91 152 GLY A C 1
ATOM 1242 O O . GLY A 1 152 ? 7.481 -20.200 -0.236 1.00 53.91 152 GLY A O 1
ATOM 1243 N N . ASP A 1 153 ? 5.959 -21.886 -0.199 1.00 50.47 153 ASP A N 1
ATOM 1244 C CA . ASP A 1 153 ? 6.250 -22.454 -1.525 1.00 50.47 153 ASP A CA 1
ATOM 1245 C C . ASP A 1 153 ? 5.663 -21.641 -2.688 1.00 50.47 153 ASP A C 1
ATOM 1247 O O . ASP A 1 153 ? 6.335 -21.473 -3.706 1.00 50.47 153 ASP A O 1
ATOM 1251 N N . ASP A 1 154 ? 4.467 -21.057 -2.529 1.00 63.06 154 ASP A N 1
ATOM 1252 C CA . ASP A 1 154 ? 3.872 -20.182 -3.545 1.00 63.06 154 ASP A CA 1
ATOM 1253 C C . ASP A 1 154 ? 3.952 -18.709 -3.142 1.00 63.06 154 ASP A C 1
ATOM 1255 O O . ASP A 1 154 ? 3.177 -18.172 -2.345 1.00 63.06 154 ASP A O 1
ATOM 1259 N N . LYS A 1 155 ? 4.951 -18.064 -3.731 1.00 63.28 155 LYS A N 1
ATOM 1260 C CA . LYS A 1 155 ? 5.275 -16.652 -3.561 1.00 63.28 155 LYS A CA 1
ATOM 1261 C C . LYS A 1 155 ? 4.475 -15.776 -4.533 1.00 63.28 155 LYS A C 1
ATOM 1263 O O . LYS A 1 155 ? 4.370 -14.577 -4.321 1.00 63.28 155 LYS A O 1
ATOM 1268 N N . SER A 1 156 ? 3.868 -16.344 -5.567 1.00 71.06 156 SER A N 1
ATOM 1269 C CA . SER A 1 156 ? 3.187 -15.583 -6.618 1.00 71.06 156 SER A CA 1
ATOM 1270 C C . SER A 1 156 ? 1.753 -15.160 -6.263 1.00 71.06 156 SER A C 1
ATOM 1272 O O . SER A 1 156 ? 1.187 -14.284 -6.930 1.00 71.06 156 SER A O 1
ATOM 1274 N N . MET A 1 157 ? 1.172 -15.768 -5.224 1.00 81.81 157 MET A N 1
ATOM 1275 C CA . MET A 1 157 ? -0.181 -15.473 -4.751 1.00 81.81 157 MET A CA 1
ATOM 1276 C C . MET A 1 157 ? -0.230 -14.241 -3.833 1.00 81.81 157 MET A C 1
ATOM 1278 O O . MET A 1 157 ? 0.696 -14.052 -3.034 1.00 81.81 157 MET A O 1
ATOM 1282 N N . PRO A 1 158 ? -1.320 -13.447 -3.887 1.00 90.00 158 PRO A N 1
ATOM 1283 C CA . PRO A 1 158 ? -1.554 -12.362 -2.936 1.00 90.00 158 PRO A CA 1
ATOM 1284 C C . PRO A 1 158 ? -1.580 -12.883 -1.498 1.00 90.00 158 PRO A C 1
ATOM 1286 O O . PRO A 1 158 ? -1.885 -14.052 -1.264 1.00 90.00 158 PRO A O 1
ATOM 1289 N N . ILE A 1 159 ? -1.255 -12.017 -0.543 1.00 90.38 159 ILE A N 1
ATOM 1290 C CA . ILE A 1 159 ? -1.395 -12.280 0.891 1.00 90.38 159 ILE A CA 1
ATOM 1291 C C . ILE A 1 159 ? -2.729 -11.692 1.346 1.00 90.38 159 ILE A C 1
ATOM 1293 O O . ILE A 1 159 ? -2.988 -10.513 1.087 1.00 90.38 159 ILE A O 1
ATOM 1297 N N . ARG A 1 160 ? -3.543 -12.484 2.049 1.00 94.81 160 ARG A N 1
ATOM 1298 C CA . ARG A 1 160 ? -4.806 -12.000 2.617 1.00 94.81 160 ARG A CA 1
ATOM 1299 C C . ARG A 1 160 ? -4.564 -11.259 3.931 1.00 94.81 160 ARG A C 1
ATOM 1301 O O . ARG A 1 160 ? -4.047 -11.820 4.898 1.00 94.81 160 ARG A O 1
ATOM 1308 N N . TYR A 1 161 ? -5.028 -10.020 3.987 1.00 96.75 161 TYR A N 1
ATOM 1309 C CA . TYR A 1 161 ? -5.043 -9.192 5.182 1.00 96.75 161 TYR A CA 1
ATOM 1310 C C . TYR A 1 161 ? -6.466 -8.798 5.576 1.00 96.75 161 TYR A C 1
ATOM 1312 O O . TYR A 1 161 ? -7.377 -8.766 4.746 1.00 96.75 161 TYR A O 1
ATOM 1320 N N . LYS A 1 162 ? -6.629 -8.432 6.845 1.00 98.19 162 LYS A N 1
ATOM 1321 C CA . LYS A 1 162 ? -7.834 -7.826 7.396 1.00 98.19 162 LYS A CA 1
ATOM 1322 C C . LYS A 1 162 ? -7.504 -6.483 8.042 1.00 98.19 162 LYS A C 1
ATOM 1324 O O . LYS A 1 162 ? -6.494 -6.365 8.730 1.00 98.19 162 LYS A O 1
ATOM 1329 N N . ALA A 1 163 ? -8.343 -5.473 7.839 1.00 98.25 163 ALA A N 1
ATOM 1330 C CA . ALA A 1 163 ? -8.233 -4.219 8.572 1.00 98.25 163 ALA A CA 1
ATOM 1331 C C . ALA A 1 163 ? -8.494 -4.446 10.065 1.00 98.25 163 ALA A C 1
ATOM 1333 O O . ALA A 1 163 ? -9.450 -5.128 10.439 1.00 98.25 163 ALA A O 1
ATOM 1334 N N . THR A 1 164 ? -7.660 -3.857 10.919 1.00 97.94 164 THR A N 1
ATOM 1335 C CA . THR A 1 164 ? -7.862 -3.932 12.368 1.00 97.94 164 THR A CA 1
ATOM 1336 C C . THR A 1 164 ? -9.049 -3.068 12.779 1.00 97.94 164 THR A C 1
ATOM 1338 O O . THR A 1 164 ? -9.244 -1.973 12.240 1.00 97.94 164 THR A O 1
ATOM 1341 N N . ASP A 1 165 ? -9.806 -3.515 13.783 1.00 96.94 165 ASP A N 1
ATOM 1342 C CA . ASP A 1 165 ? -10.959 -2.770 14.302 1.00 96.94 165 ASP A CA 1
ATOM 1343 C C . ASP A 1 165 ? -10.569 -1.355 14.753 1.00 96.94 165 ASP A C 1
ATOM 1345 O O . ASP A 1 165 ? -11.296 -0.394 14.499 1.00 96.94 165 ASP A O 1
ATOM 1349 N N . GLU A 1 166 ? -9.390 -1.208 15.367 1.00 95.62 166 GLU A N 1
ATOM 1350 C CA . GLU A 1 166 ? -8.848 0.089 15.781 1.00 95.62 166 GLU A CA 1
ATOM 1351 C C . GLU A 1 166 ? -8.676 1.035 14.588 1.00 95.62 166 GLU A C 1
ATOM 1353 O O . GLU A 1 166 ? -9.104 2.189 14.643 1.00 95.62 166 GLU A O 1
ATOM 1358 N N . SER A 1 167 ? -8.097 0.551 13.485 1.00 96.62 167 SER A N 1
ATOM 1359 C CA . SER A 1 167 ? -7.909 1.380 12.295 1.00 96.62 167 SER A CA 1
ATOM 1360 C C . SER A 1 167 ? -9.231 1.733 11.616 1.00 96.62 167 SER A C 1
ATOM 1362 O O . SER A 1 167 ? -9.412 2.874 11.200 1.00 96.62 167 SER A O 1
ATOM 1364 N N . LEU A 1 168 ? -10.204 0.817 11.597 1.00 95.50 168 LEU A N 1
ATOM 1365 C CA . LEU A 1 168 ? -11.545 1.092 11.074 1.00 95.50 168 LEU A CA 1
ATOM 1366 C C . LEU A 1 168 ? -12.268 2.176 11.882 1.00 95.50 168 LEU A C 1
ATOM 1368 O O . LEU A 1 168 ? -12.991 2.994 11.312 1.00 95.50 168 LEU A O 1
ATOM 1372 N N . GLN A 1 169 ? -12.089 2.208 13.206 1.00 92.56 169 GLN A N 1
ATOM 1373 C CA . GLN A 1 169 ? -12.614 3.300 14.030 1.00 92.56 169 GLN A CA 1
ATOM 1374 C C . GLN A 1 169 ? -11.845 4.598 13.793 1.00 92.56 169 GLN A C 1
ATOM 1376 O O . GLN A 1 169 ? -12.472 5.646 13.641 1.00 92.56 169 GLN A O 1
ATOM 1381 N N . ARG A 1 170 ? -10.512 4.529 13.686 1.00 88.69 170 ARG A N 1
ATOM 1382 C CA . ARG A 1 170 ? -9.671 5.688 13.371 1.00 88.69 170 ARG A CA 1
ATOM 1383 C C . ARG A 1 170 ? -10.121 6.350 12.072 1.00 88.69 170 ARG A C 1
ATOM 1385 O O . ARG A 1 170 ? -10.425 7.538 12.102 1.00 88.69 170 ARG A O 1
ATOM 1392 N N . VAL A 1 171 ? -10.291 5.598 10.983 1.00 91.19 1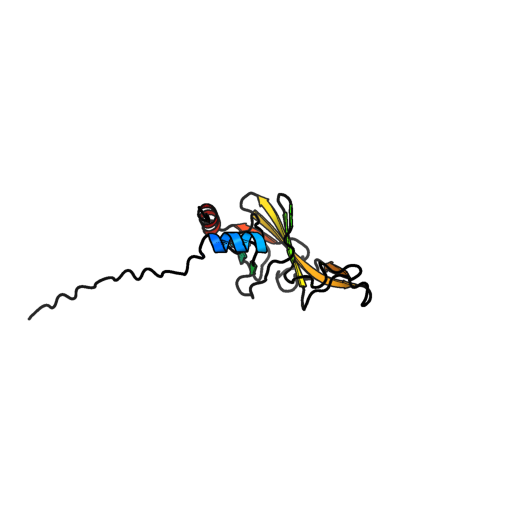71 VAL A N 1
ATOM 1393 C CA . VAL A 1 171 ? -10.736 6.126 9.678 1.00 91.19 171 VAL A CA 1
ATOM 1394 C C . VAL A 1 171 ? -12.055 6.896 9.772 1.00 91.19 171 VAL A C 1
ATOM 1396 O O . VAL A 1 171 ? -12.178 7.971 9.196 1.00 91.19 171 VAL A O 1
ATOM 1399 N N . LYS A 1 172 ? -13.025 6.434 10.571 1.00 87.56 172 LYS A N 1
ATOM 1400 C CA . LYS A 1 172 ? -14.297 7.163 10.777 1.00 87.56 172 LYS A CA 1
ATOM 1401 C C . LYS A 1 172 ? -14.113 8.528 11.447 1.00 87.56 172 LYS A C 1
ATOM 1403 O O . LYS A 1 172 ? -14.969 9.406 11.307 1.00 87.56 172 LYS A O 1
ATOM 1408 N N . THR A 1 173 ? -13.031 8.685 12.205 1.00 83.19 173 THR A N 1
ATOM 1409 C CA . THR A 1 173 ? -12.680 9.910 12.936 1.00 83.19 173 THR A CA 1
ATOM 1410 C C . THR A 1 173 ? -11.681 10.796 12.199 1.00 83.19 173 THR A C 1
ATOM 1412 O O . THR A 1 173 ? -11.531 11.955 12.578 1.00 83.19 173 THR A O 1
ATOM 1415 N N . LEU A 1 174 ? -11.042 10.297 11.133 1.00 82.44 174 LEU A N 1
ATOM 1416 C CA . LEU A 1 174 ? -10.163 11.081 10.269 1.00 82.44 174 LEU A CA 1
ATOM 1417 C C . LEU A 1 174 ? -11.006 12.047 9.437 1.00 82.44 174 LEU A C 1
ATOM 1419 O O . LEU A 1 174 ? -11.407 11.771 8.310 1.00 82.44 174 LEU A O 1
ATOM 1423 N N . LYS A 1 175 ? -11.312 13.193 10.036 1.00 74.31 175 LYS A N 1
ATOM 1424 C CA . LYS A 1 175 ? -12.000 14.300 9.387 1.00 74.31 175 LYS A CA 1
ATOM 1425 C C . LYS A 1 175 ? -11.141 15.535 9.542 1.00 74.31 175 LYS A C 1
ATOM 1427 O O . LYS A 1 175 ? -10.812 15.914 10.661 1.00 74.31 175 LYS A O 1
ATOM 1432 N N . CYS A 1 176 ? -10.837 16.169 8.421 1.00 70.00 176 CYS A N 1
ATOM 1433 C CA . CYS A 1 176 ? -10.526 17.583 8.435 1.00 70.00 176 CYS A CA 1
ATOM 1434 C C . CYS A 1 176 ? -11.793 18.335 8.059 1.00 70.00 176 CYS A C 1
ATOM 1436 O O . CYS A 1 176 ? -12.266 18.226 6.933 1.00 70.00 176 CYS A O 1
ATOM 1438 N N . SER A 1 177 ? -12.385 19.011 9.039 1.00 57.47 177 SER A N 1
ATOM 1439 C CA . SER A 1 177 ? -13.435 19.996 8.800 1.00 57.47 177 SER A CA 1
ATOM 1440 C C . SER A 1 177 ? -12.785 21.371 8.729 1.00 57.47 177 SER A C 1
ATOM 1442 O O . SER A 1 177 ? -11.982 21.696 9.607 1.00 57.47 177 SER A O 1
ATOM 1444 N N . GLU A 1 178 ? -13.124 22.127 7.687 1.00 46.56 178 GLU A N 1
ATOM 1445 C CA . GLU A 1 178 ? -12.848 23.566 7.582 1.00 46.56 178 GLU A CA 1
ATOM 1446 C C . GLU A 1 178 ? -13.407 24.350 8.778 1.00 46.56 178 GLU A C 1
ATOM 1448 O O . GLU A 1 178 ? -14.479 23.957 9.305 1.00 46.56 178 GLU A O 1
#

Foldseek 3Di:
DDDDDDDPPPPPPPPPPPDDALVVLVVQCVVANDDPLALWKKAFPFPFDFPQRIKGAHHRGQQWIDRPVDDIFGFAPWDDDPQKIKTKRFDFPCPPPPQAETDGPDWMKMWMWGDPDSWKIWIAIWTWDWDDDRSHTYTDTHQPPQPPGTDDDDSNGTTMITTDPVSVVSNVVPDDDD

Organism: Photobacterium damsela subsp. piscicida (NCBI:txid38294)